Protein AF-A0A971YCT4-F1 (afdb_monomer_lite)

pLDDT: mean 83.67, std 12.39, range [47.19, 96.38]

Radius of gyration: 21.22 Å; chains: 1; bounding box: 49×28×56 Å

Structure (mmCIF, N/CA/C/O backbone):
data_AF-A0A971YCT4-F1
#
_entry.id   AF-A0A971YCT4-F1
#
loop_
_atom_site.group_PDB
_atom_site.id
_atom_site.type_symbol
_atom_site.label_atom_id
_atom_site.label_alt_id
_atom_site.label_comp_id
_atom_site.label_asym_id
_atom_site.label_entity_id
_atom_site.label_seq_id
_atom_site.pdbx_PDB_ins_code
_atom_site.Cartn_x
_atom_site.Cartn_y
_atom_site.Cartn_z
_atom_site.occupancy
_atom_site.B_iso_or_equiv
_atom_site.auth_seq_id
_atom_site.auth_comp_id
_atom_site.auth_asym_id
_atom_site.auth_atom_id
_atom_site.pdbx_PDB_model_num
ATOM 1 N N . MET A 1 1 ? -16.308 3.477 20.695 1.00 47.19 1 MET A N 1
ATOM 2 C CA . MET A 1 1 ? -15.435 2.714 21.621 1.00 47.19 1 MET A CA 1
ATOM 3 C C . MET A 1 1 ? -14.594 1.680 20.849 1.00 47.19 1 MET A C 1
ATOM 5 O O . MET A 1 1 ? -14.608 0.508 21.189 1.00 47.19 1 MET A O 1
ATOM 9 N N . GLN A 1 2 ? -13.880 2.102 19.793 1.00 52.72 2 GLN A N 1
ATOM 10 C CA . GLN A 1 2 ? -12.967 1.249 18.995 1.00 52.72 2 GLN A CA 1
ATOM 11 C C . GLN A 1 2 ? -11.599 1.918 18.741 1.00 52.72 2 GLN A C 1
ATOM 13 O O . GLN A 1 2 ? -10.743 1.371 18.057 1.00 52.72 2 GLN A O 1
ATOM 18 N N . SER A 1 3 ? -11.371 3.101 19.311 1.00 54.69 3 SER A N 1
ATOM 19 C CA . SER A 1 3 ? -10.191 3.932 19.065 1.00 54.69 3 SER A CA 1
ATOM 20 C C . SER A 1 3 ? -8.982 3.597 19.948 1.00 54.69 3 SER A C 1
ATOM 22 O O . SER A 1 3 ? -7.888 4.059 19.651 1.00 54.69 3 SER A O 1
ATOM 24 N N . GLU A 1 4 ? -9.132 2.785 21.001 1.00 62.59 4 GLU A N 1
ATOM 25 C CA . GLU A 1 4 ? -8.042 2.534 21.966 1.00 62.59 4 GLU A CA 1
ATOM 26 C C . GLU A 1 4 ? -6.969 1.542 21.490 1.00 62.59 4 GLU A C 1
ATOM 28 O O . GLU A 1 4 ? -5.921 1.448 22.121 1.00 62.59 4 GLU A O 1
ATOM 33 N N . ASN A 1 5 ? -7.185 0.811 20.391 1.00 82.94 5 ASN A N 1
ATOM 34 C CA . ASN A 1 5 ? -6.252 -0.240 19.955 1.00 82.94 5 ASN A CA 1
ATOM 35 C C . ASN A 1 5 ? -5.787 -0.115 18.495 1.00 82.94 5 ASN A C 1
ATOM 37 O O . ASN A 1 5 ? -5.129 -1.019 17.969 1.00 82.94 5 ASN A O 1
ATOM 41 N N . LEU A 1 6 ? -6.141 0.993 17.839 1.00 88.31 6 LEU A N 1
ATOM 42 C CA . LEU A 1 6 ? -5.702 1.288 16.481 1.00 88.31 6 LEU A CA 1
ATOM 43 C C . LEU A 1 6 ? -4.273 1.855 16.494 1.00 88.31 6 LEU A C 1
ATOM 45 O O . LEU A 1 6 ? -3.911 2.577 17.426 1.00 88.31 6 LEU A O 1
ATOM 49 N N . PRO A 1 7 ? -3.455 1.551 15.472 1.00 91.00 7 PRO A N 1
ATOM 50 C CA . PRO A 1 7 ? -2.158 2.194 15.304 1.00 91.00 7 PRO A CA 1
ATOM 51 C C . PRO A 1 7 ? -2.271 3.722 15.270 1.00 91.00 7 PRO A C 1
ATOM 53 O O . PRO A 1 7 ? -3.244 4.272 14.755 1.00 91.00 7 PRO A O 1
ATOM 56 N N . ALA A 1 8 ? -1.239 4.420 15.752 1.00 90.62 8 ALA A N 1
ATOM 57 C CA . ALA A 1 8 ? -1.205 5.887 15.772 1.00 90.62 8 ALA A CA 1
ATOM 58 C C . ALA A 1 8 ? -1.233 6.523 14.367 1.00 90.62 8 ALA A C 1
ATOM 60 O O . ALA A 1 8 ? -1.517 7.709 14.224 1.00 90.62 8 ALA A O 1
ATOM 61 N N . SER A 1 9 ? -0.939 5.737 13.330 1.00 92.44 9 SER A N 1
ATOM 62 C CA . SER A 1 9 ? -1.019 6.127 11.922 1.00 92.44 9 SER A CA 1
ATOM 63 C C . SER A 1 9 ? -2.453 6.176 11.375 1.00 92.44 9 SER A C 1
ATOM 65 O O . SER A 1 9 ? -2.649 6.629 10.245 1.00 92.44 9 SER A O 1
ATOM 67 N N . VAL A 1 10 ? -3.456 5.736 12.146 1.00 94.38 10 VAL A N 1
ATOM 68 C CA . VAL A 1 10 ? -4.861 5.698 11.721 1.00 94.38 10 VAL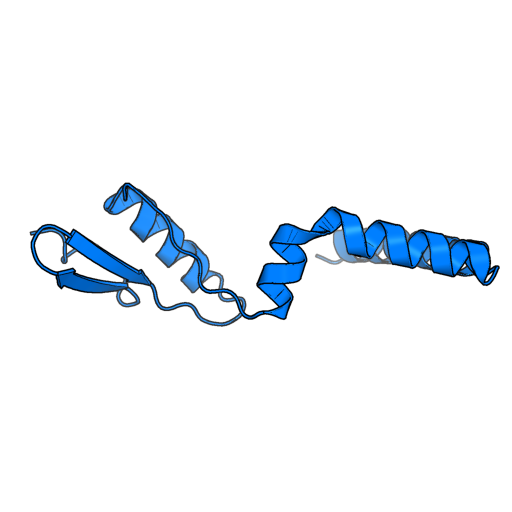 A CA 1
ATOM 69 C C . VAL A 1 10 ? -5.607 6.951 12.167 1.00 94.38 10 VAL A C 1
ATOM 71 O O . VAL A 1 10 ? -5.664 7.278 13.349 1.00 94.38 10 VAL A O 1
ATOM 74 N N . THR A 1 11 ? -6.257 7.614 11.216 1.00 95.00 11 THR A N 1
ATOM 75 C CA . THR A 1 11 ? -7.235 8.676 11.470 1.00 95.00 11 THR A CA 1
ATOM 76 C C . THR A 1 11 ? -8.633 8.163 11.152 1.00 95.00 11 THR A C 1
ATOM 78 O O . THR A 1 11 ? -8.870 7.635 10.067 1.00 95.00 11 THR A O 1
ATOM 81 N N . VAL A 1 12 ? -9.563 8.324 12.092 1.00 94.50 12 VAL A N 1
ATOM 82 C CA . VAL A 1 12 ? -10.970 7.946 11.909 1.00 94.50 12 VAL A CA 1
ATOM 83 C C . VAL A 1 12 ? -11.765 9.174 11.483 1.00 94.50 12 VAL A C 1
ATOM 85 O O . VAL A 1 12 ? -11.661 10.227 12.112 1.00 94.50 12 VAL A O 1
ATOM 88 N N . VAL A 1 13 ? -12.544 9.041 10.413 1.00 94.94 13 VAL A N 1
ATOM 89 C CA . VAL A 1 13 ? -13.422 10.089 9.884 1.00 94.94 13 VAL A CA 1
ATOM 90 C C . VAL A 1 13 ? -14.828 9.522 9.749 1.00 94.94 13 VAL A C 1
ATOM 92 O O . VAL A 1 13 ? -15.031 8.514 9.079 1.00 94.94 13 VAL A O 1
ATOM 95 N N . GLU A 1 14 ? -15.798 10.177 10.373 1.00 94.69 14 GLU A N 1
ATOM 96 C CA . GLU A 1 14 ? -17.209 9.792 10.323 1.00 94.69 14 GLU A CA 1
ATOM 97 C C . GLU A 1 14 ? -17.975 10.763 9.413 1.00 94.69 14 GLU A C 1
ATOM 99 O O . GLU A 1 14 ? -17.827 11.979 9.532 1.00 94.69 14 GLU A O 1
ATOM 104 N N . ASP A 1 15 ? -18.780 10.225 8.497 1.00 93.31 15 ASP A N 1
ATOM 105 C CA . ASP A 1 15 ? -19.644 10.983 7.585 1.00 93.31 15 ASP A CA 1
ATOM 106 C C . ASP A 1 15 ? -21.017 10.302 7.492 1.00 93.31 15 ASP A C 1
ATOM 108 O O . ASP A 1 15 ? -21.216 9.316 6.774 1.00 93.31 15 ASP A O 1
ATOM 112 N N . GLY A 1 16 ? -21.968 10.805 8.282 1.00 93.50 16 GLY A N 1
ATOM 113 C CA . GLY A 1 16 ? -23.300 10.218 8.414 1.00 93.50 16 GLY A CA 1
ATOM 114 C C . GLY A 1 16 ? -23.243 8.790 8.959 1.00 93.50 16 GLY A C 1
ATOM 115 O O . GLY A 1 16 ? -22.792 8.562 10.076 1.00 93.50 16 GLY A O 1
ATOM 116 N N . GLU A 1 17 ? -23.712 7.827 8.165 1.00 93.12 17 GLU A N 1
ATOM 117 C CA . GLU A 1 17 ? -23.686 6.396 8.508 1.00 93.12 17 GLU A CA 1
ATOM 118 C C . GLU A 1 17 ? -22.369 5.705 8.116 1.00 93.12 17 GLU A C 1
ATOM 120 O O . GLU A 1 17 ? -22.192 4.514 8.371 1.00 93.12 17 GLU A O 1
ATOM 125 N N . LYS A 1 18 ? -21.441 6.421 7.467 1.00 93.25 18 LYS A N 1
ATOM 126 C CA . LYS A 1 18 ? -20.168 5.862 7.006 1.00 93.25 18 LYS A CA 1
ATOM 127 C C . LYS A 1 18 ? -19.042 6.207 7.967 1.00 93.25 18 LYS A C 1
ATOM 129 O O . LYS A 1 18 ? -18.903 7.346 8.406 1.00 93.25 18 LYS A O 1
ATOM 134 N N . CYS A 1 19 ? -18.188 5.222 8.220 1.00 93.50 19 CYS A N 1
ATOM 135 C CA . CYS A 1 19 ? -16.959 5.382 8.982 1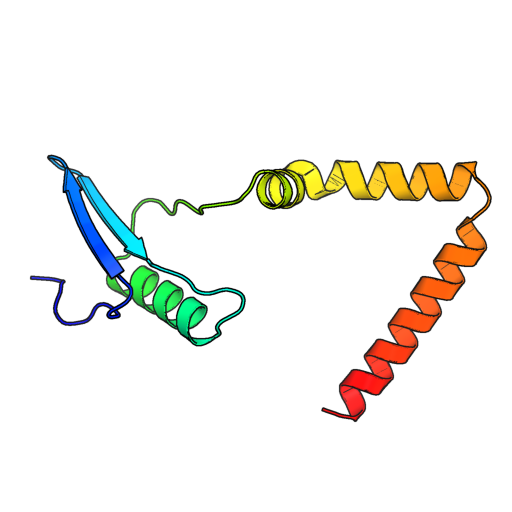.00 93.50 19 CYS A CA 1
ATOM 136 C C . CYS A 1 19 ? -15.762 5.037 8.091 1.00 93.50 19 CYS A C 1
ATOM 138 O O . CYS A 1 19 ? -15.707 3.964 7.488 1.00 93.50 19 CYS A O 1
ATOM 140 N N . PHE A 1 20 ? -14.814 5.963 7.989 1.00 94.94 20 PHE A N 1
ATOM 141 C CA . PHE A 1 20 ? -13.603 5.836 7.193 1.00 94.94 20 PHE A CA 1
ATOM 142 C C . PHE A 1 20 ? -12.385 5.746 8.108 1.00 94.94 20 PHE A C 1
ATOM 144 O O . PHE A 1 20 ? -12.194 6.570 9.001 1.00 94.94 20 PHE A O 1
ATOM 151 N N . PHE A 1 21 ? -11.520 4.774 7.832 1.00 95.44 21 PHE A N 1
ATOM 152 C CA . PHE A 1 21 ? -10.252 4.581 8.529 1.00 95.44 21 PHE A CA 1
ATOM 153 C C . PHE A 1 21 ? -9.117 4.917 7.563 1.00 95.44 21 PHE A C 1
ATOM 155 O O . PHE A 1 21 ? -8.782 4.127 6.679 1.00 95.44 21 PHE A O 1
ATOM 162 N N . LEU A 1 22 ? -8.549 6.115 7.697 1.00 95.19 22 LEU A N 1
ATOM 163 C CA . LEU A 1 22 ? -7.422 6.558 6.884 1.00 95.19 22 LEU A CA 1
ATOM 164 C C . LEU A 1 22 ? -6.119 6.119 7.544 1.00 95.19 22 LEU A C 1
ATOM 166 O O . LEU A 1 22 ? -5.787 6.593 8.626 1.00 95.19 22 LEU A O 1
ATOM 170 N N . VAL A 1 23 ? -5.374 5.232 6.887 1.00 94.75 23 VAL A N 1
ATOM 171 C CA . VAL A 1 23 ? -4.093 4.720 7.392 1.00 94.75 23 VAL A CA 1
ATOM 172 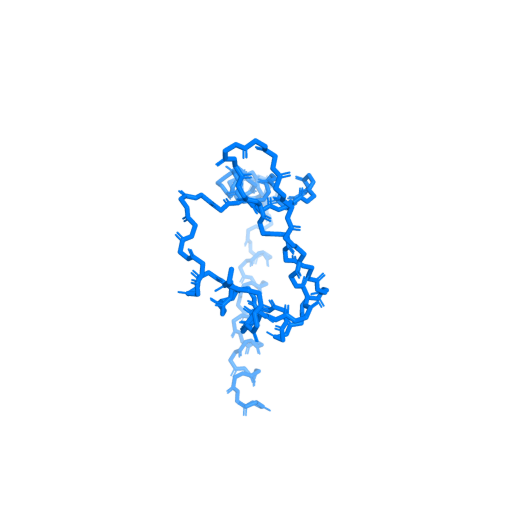C C . VAL A 1 23 ? -2.946 5.422 6.673 1.00 94.75 23 VAL A C 1
ATOM 174 O O . VAL A 1 23 ? -2.727 5.212 5.478 1.00 94.75 23 VAL A O 1
ATOM 177 N N . GLY A 1 24 ? -2.211 6.268 7.391 1.00 91.94 24 GLY A N 1
ATOM 178 C CA . GLY A 1 24 ? -1.017 6.923 6.864 1.00 91.94 24 GLY A CA 1
ATOM 179 C C . G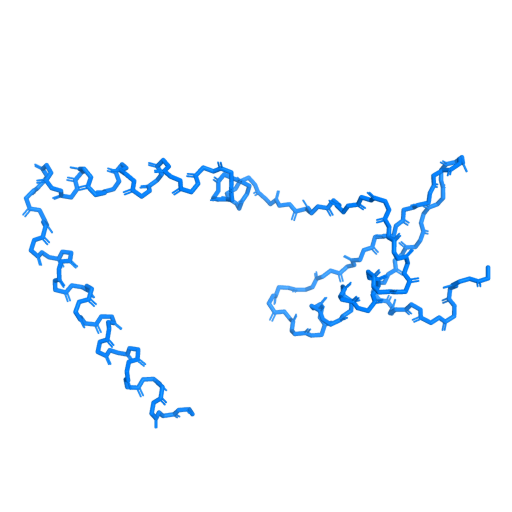LY A 1 24 ? 0.113 5.915 6.653 1.00 91.94 24 GLY A C 1
ATOM 180 O O . GLY A 1 24 ? 0.487 5.197 7.576 1.00 91.94 24 GLY A O 1
ATOM 181 N N . THR A 1 25 ? 0.690 5.868 5.450 1.00 90.31 25 THR A N 1
ATOM 182 C CA . THR A 1 25 ? 1.822 4.978 5.140 1.00 90.31 25 THR A CA 1
ATOM 183 C C . THR A 1 25 ? 3.068 5.771 4.751 1.00 90.31 25 THR A C 1
ATOM 185 O O . THR A 1 25 ? 2.983 6.830 4.130 1.00 90.31 25 THR A O 1
ATOM 188 N N . ALA A 1 26 ? 4.246 5.253 5.099 1.00 83.88 26 ALA A N 1
ATOM 189 C CA . ALA A 1 26 ? 5.535 5.774 4.653 1.00 83.88 26 ALA A CA 1
ATOM 190 C C . ALA A 1 26 ? 6.142 4.869 3.567 1.00 83.88 26 ALA A C 1
ATOM 192 O O . ALA A 1 26 ? 5.903 3.659 3.534 1.00 83.88 26 ALA A O 1
ATOM 193 N N . HIS A 1 27 ? 6.945 5.446 2.663 1.00 73.75 27 HIS A N 1
ATOM 194 C CA . HIS A 1 27 ? 7.529 4.716 1.532 1.00 73.75 27 HIS A CA 1
ATOM 195 C C . HIS A 1 27 ? 8.352 3.507 2.003 1.00 73.75 27 HIS A C 1
ATOM 197 O O . HIS A 1 27 ? 9.403 3.668 2.612 1.00 73.75 27 HIS A O 1
ATOM 203 N N . VAL A 1 28 ? 7.888 2.300 1.654 1.00 68.50 28 VAL A N 1
ATOM 204 C CA . VAL A 1 28 ? 8.604 1.027 1.877 1.00 68.50 28 VAL A CA 1
ATOM 205 C C . VAL A 1 28 ? 8.937 0.779 3.363 1.00 68.50 28 VAL A C 1
ATOM 207 O O . VAL A 1 28 ? 9.946 0.160 3.691 1.00 68.50 28 VAL A O 1
ATOM 210 N N . SER A 1 29 ? 8.088 1.251 4.282 1.00 85.50 29 SER A N 1
ATOM 211 C CA . SER A 1 29 ? 8.227 0.961 5.714 1.00 85.50 29 SER A CA 1
ATOM 212 C C . SER A 1 29 ? 7.529 -0.350 6.075 1.00 85.50 29 SER A C 1
ATOM 214 O O . SER A 1 29 ? 6.345 -0.515 5.780 1.00 85.50 29 SER A O 1
ATOM 216 N N . LYS A 1 30 ? 8.246 -1.275 6.732 1.00 85.69 30 LYS A N 1
ATOM 217 C CA . LYS A 1 30 ? 7.645 -2.502 7.289 1.00 85.69 30 LYS A CA 1
ATOM 218 C C . LYS A 1 30 ? 6.574 -2.164 8.322 1.00 85.69 30 LYS A C 1
ATOM 220 O O . LYS A 1 30 ? 5.488 -2.725 8.248 1.00 85.69 30 LYS A O 1
ATOM 225 N N . ASP A 1 31 ? 6.848 -1.178 9.170 1.00 88.44 31 ASP A N 1
ATOM 226 C CA . ASP A 1 31 ? 5.926 -0.727 10.213 1.00 88.44 31 ASP A CA 1
ATOM 227 C C . ASP A 1 31 ? 4.608 -0.233 9.606 1.00 88.44 31 ASP A C 1
ATOM 229 O O . ASP A 1 31 ? 3.537 -0.584 10.081 1.00 88.44 31 ASP A O 1
ATOM 233 N N . SER A 1 32 ? 4.659 0.482 8.474 1.00 90.12 32 SER A N 1
ATOM 234 C CA . SER A 1 32 ? 3.436 0.893 7.768 1.00 90.12 32 SER A CA 1
ATOM 235 C C . SER A 1 32 ? 2.633 -0.290 7.224 1.00 90.12 32 SER A C 1
ATOM 237 O O . SER A 1 32 ? 1.410 -0.222 7.166 1.00 90.12 32 SER A O 1
ATOM 239 N N . VAL A 1 33 ? 3.294 -1.372 6.804 1.00 92.12 33 VAL A N 1
ATOM 240 C CA . VAL A 1 33 ? 2.594 -2.580 6.344 1.00 92.12 33 VAL A CA 1
ATOM 241 C C . VAL A 1 33 ? 1.933 -3.296 7.522 1.00 92.12 33 VAL A C 1
ATOM 243 O O . VAL A 1 33 ? 0.806 -3.771 7.387 1.00 92.12 33 VAL A O 1
ATOM 246 N N . ASP A 1 34 ? 2.610 -3.367 8.665 1.00 93.38 34 ASP A N 1
ATOM 247 C CA . ASP A 1 34 ? 2.080 -4.013 9.866 1.00 93.38 34 ASP A CA 1
ATOM 248 C C . ASP A 1 34 ? 0.928 -3.213 10.484 1.00 93.38 34 ASP A C 1
ATOM 250 O O . ASP A 1 34 ? -0.086 -3.805 10.857 1.00 93.38 34 ASP A O 1
ATOM 254 N N . ASP A 1 35 ? 1.015 -1.881 10.478 1.00 93.38 35 ASP A N 1
ATOM 255 C CA . ASP A 1 35 ? -0.087 -0.994 10.855 1.00 93.38 35 ASP A CA 1
ATOM 256 C C . ASP A 1 35 ? -1.322 -1.254 9.991 1.00 93.38 35 ASP A C 1
ATOM 258 O O . ASP A 1 35 ? -2.404 -1.499 10.520 1.00 93.38 35 ASP A O 1
ATOM 262 N N . VAL A 1 36 ? -1.161 -1.291 8.662 1.00 94.50 36 VAL A N 1
ATOM 263 C CA . VAL A 1 36 ? -2.265 -1.592 7.736 1.00 94.50 36 VAL A CA 1
ATOM 264 C C . VAL A 1 36 ? -2.882 -2.960 8.034 1.00 94.50 36 VAL A C 1
ATOM 266 O O . VAL A 1 36 ? -4.107 -3.067 8.101 1.00 94.50 36 VAL A O 1
ATOM 269 N N . ARG A 1 37 ? -2.066 -4.004 8.239 1.00 94.69 37 ARG A N 1
ATOM 270 C CA . ARG A 1 37 ? -2.571 -5.347 8.581 1.00 94.69 37 ARG A CA 1
ATOM 271 C C . ARG A 1 37 ? -3.392 -5.321 9.861 1.00 94.69 37 ARG A C 1
ATOM 273 O O . ARG A 1 37 ? -4.532 -5.780 9.857 1.00 94.69 37 ARG A O 1
ATOM 280 N N . ARG A 1 38 ? -2.844 -4.731 10.924 1.00 94.25 38 ARG A N 1
ATOM 281 C CA . ARG A 1 38 ? -3.509 -4.636 12.224 1.00 94.25 38 ARG A CA 1
ATOM 282 C C . ARG A 1 38 ? -4.814 -3.852 12.133 1.00 94.25 38 ARG A C 1
ATOM 284 O O . ARG A 1 38 ? -5.806 -4.259 12.728 1.00 94.25 38 ARG A O 1
ATOM 291 N N . THR A 1 39 ? -4.847 -2.758 11.374 1.00 94.62 39 THR A N 1
ATOM 292 C CA . THR A 1 39 ? -6.078 -1.990 11.157 1.00 94.62 39 THR A CA 1
ATOM 293 C C . THR A 1 39 ? -7.143 -2.829 10.459 1.00 94.62 39 THR A C 1
ATOM 295 O O . THR A 1 39 ? -8.281 -2.842 10.915 1.00 94.62 39 THR A O 1
AT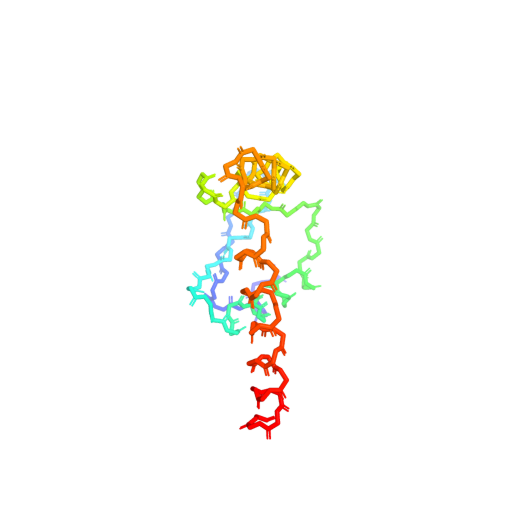OM 298 N N . ILE A 1 40 ? -6.794 -3.560 9.396 1.00 95.31 40 ILE A N 1
ATOM 299 C CA . ILE A 1 40 ? -7.746 -4.420 8.673 1.00 95.31 40 ILE A CA 1
ATOM 300 C C . ILE A 1 40 ? -8.293 -5.523 9.588 1.00 95.31 40 ILE A C 1
ATOM 302 O O . ILE A 1 40 ? -9.495 -5.775 9.578 1.00 95.31 40 ILE A O 1
ATOM 306 N N . GLU A 1 41 ? -7.436 -6.159 10.389 1.00 95.06 41 GLU A N 1
ATOM 307 C CA . GLU A 1 41 ? -7.832 -7.219 11.326 1.00 95.06 41 GLU A CA 1
ATOM 308 C C . GLU A 1 41 ? -8.786 -6.718 12.417 1.00 95.06 41 GLU A C 1
ATOM 310 O O . GLU A 1 41 ? -9.742 -7.412 12.756 1.00 95.06 41 GLU A O 1
ATOM 315 N N . LEU A 1 42 ? -8.546 -5.516 12.951 1.00 93.81 42 LEU A N 1
ATOM 316 C CA . LEU A 1 42 ? -9.364 -4.931 14.016 1.00 93.81 42 LEU A CA 1
ATOM 317 C C . LEU A 1 42 ? -10.688 -4.353 13.507 1.00 93.81 42 LEU A C 1
ATOM 319 O O . LEU A 1 42 ? -11.703 -4.471 14.188 1.00 93.81 42 LEU A O 1
ATOM 323 N N . VAL A 1 43 ? -10.667 -3.694 12.348 1.00 93.94 43 VAL A N 1
ATOM 324 C CA . VAL A 1 43 ? -11.823 -2.962 11.810 1.00 93.94 43 VAL A CA 1
ATOM 325 C C . VAL A 1 43 ? -12.735 -3.866 10.987 1.00 93.94 43 VAL A C 1
ATOM 327 O O . VAL A 1 43 ? -13.942 -3.657 10.989 1.00 93.94 43 VAL A O 1
ATOM 330 N N . GLN A 1 44 ? -12.169 -4.847 10.276 1.00 95.19 44 GLN A N 1
ATOM 331 C CA . GLN A 1 44 ? -12.872 -5.676 9.290 1.00 95.19 44 GLN A CA 1
ATOM 332 C C . GLN A 1 44 ? -13.771 -4.852 8.342 1.00 95.19 44 GLN A C 1
ATOM 334 O O . GLN A 1 44 ? -14.987 -5.034 8.331 1.00 95.19 44 GLN A O 1
ATOM 339 N N . PRO A 1 45 ? -13.198 -3.918 7.558 1.00 94.38 45 PRO A N 1
ATOM 340 C CA . PRO A 1 45 ? -13.988 -2.993 6.752 1.00 94.38 45 PRO A CA 1
ATOM 341 C C . PRO A 1 45 ? -14.698 -3.699 5.590 1.00 94.38 45 PRO A C 1
ATOM 343 O O . PRO A 1 45 ? -14.146 -4.612 4.974 1.00 94.38 45 PRO A O 1
ATOM 346 N N . ASP A 1 46 ? -15.871 -3.193 5.203 1.00 96.38 46 ASP A N 1
ATOM 347 C CA . ASP A 1 46 ? -16.627 -3.694 4.043 1.00 96.38 46 ASP A CA 1
ATOM 348 C C . ASP A 1 46 ? -15.893 -3.482 2.709 1.00 96.38 46 ASP A C 1
ATOM 350 O O . ASP A 1 46 ? -16.186 -4.122 1.698 1.00 96.38 46 ASP A O 1
ATOM 354 N N . SER A 1 47 ? -14.969 -2.521 2.657 1.00 95.06 47 SER A N 1
ATOM 355 C CA . SER A 1 47 ? -14.229 -2.158 1.450 1.00 95.06 47 SER A CA 1
ATOM 356 C C . SER A 1 47 ? -12.865 -1.566 1.783 1.00 95.06 47 SER A C 1
ATOM 358 O O . SER A 1 47 ? -12.699 -0.870 2.783 1.00 95.06 47 SER A O 1
ATOM 360 N N . ILE A 1 48 ? -11.888 -1.814 0.907 1.00 95.12 48 ILE A N 1
ATOM 361 C CA . ILE A 1 48 ? -10.526 -1.283 1.025 1.00 95.12 48 ILE A CA 1
ATOM 362 C C . ILE A 1 48 ? -10.229 -0.408 -0.190 1.00 95.12 48 ILE A C 1
ATOM 364 O O . ILE A 1 48 ? -10.225 -0.878 -1.329 1.00 95.12 48 ILE A O 1
ATOM 368 N N . CYS A 1 49 ? -9.936 0.865 0.067 1.00 93.38 49 CYS A N 1
ATOM 369 C CA . CYS A 1 49 ? -9.504 1.826 -0.940 1.00 93.38 49 CYS A CA 1
ATOM 370 C C . CYS A 1 49 ? -7.986 2.001 -0.855 1.00 93.38 49 CYS A C 1
ATOM 372 O O . CYS A 1 49 ? -7.456 2.285 0.216 1.00 93.38 49 CYS A O 1
ATOM 374 N N . VAL A 1 50 ? -7.285 1.855 -1.981 1.00 92.06 50 VAL A N 1
ATOM 375 C CA . VAL A 1 50 ? -5.826 2.021 -2.045 1.00 92.06 50 VAL A CA 1
ATOM 376 C C . VAL A 1 50 ? -5.498 3.268 -2.854 1.00 92.06 50 VAL A C 1
ATOM 378 O O . VAL A 1 50 ? -5.843 3.357 -4.033 1.00 92.06 50 VAL A O 1
ATOM 381 N N . GLU A 1 51 ? -4.808 4.222 -2.235 1.00 91.00 51 GLU A N 1
ATOM 382 C CA . GLU A 1 51 ? -4.285 5.389 -2.940 1.00 91.00 51 GLU A CA 1
ATOM 383 C C . GLU A 1 51 ? -3.091 4.977 -3.813 1.00 91.00 51 GLU A C 1
ATOM 385 O O . GLU A 1 51 ? -2.084 4.451 -3.333 1.00 91.00 51 GLU A O 1
ATOM 390 N N . LEU A 1 52 ? -3.192 5.221 -5.119 1.00 88.81 52 LEU A N 1
ATOM 391 C CA . LEU A 1 52 ? -2.128 4.944 -6.076 1.00 88.81 52 LEU A CA 1
ATOM 392 C C . LEU A 1 52 ? -1.910 6.164 -6.963 1.00 88.81 52 LEU A C 1
ATOM 394 O O . LEU A 1 52 ? -2.854 6.721 -7.518 1.00 88.81 52 LEU A O 1
ATOM 398 N N . CYS A 1 53 ? -0.646 6.527 -7.184 1.00 88.00 53 CYS A N 1
ATOM 399 C CA . CYS A 1 53 ? -0.319 7.461 -8.253 1.00 88.00 53 CYS A CA 1
ATOM 400 C C . CYS A 1 53 ? -0.618 6.830 -9.624 1.00 88.00 53 CYS A C 1
ATOM 402 O O . CYS A 1 53 ? -0.616 5.603 -9.775 1.00 88.00 53 CYS A O 1
ATOM 404 N N . GLN A 1 54 ? -0.799 7.666 -10.649 1.00 86.44 54 GLN A N 1
ATOM 405 C CA . GLN A 1 54 ? -1.189 7.232 -11.996 1.00 86.44 54 GLN A CA 1
ATOM 406 C C . GLN A 1 54 ? -0.314 6.096 -12.553 1.00 86.44 54 GLN A C 1
ATOM 408 O O . GLN A 1 54 ? -0.830 5.135 -13.121 1.00 86.44 54 GLN A O 1
ATOM 413 N N . ALA A 1 55 ? 1.006 6.168 -12.354 1.00 84.50 55 ALA A N 1
ATOM 414 C CA . ALA A 1 55 ? 1.935 5.136 -12.809 1.00 84.50 55 ALA A CA 1
ATOM 415 C C . ALA A 1 55 ? 1.698 3.779 -12.117 1.00 84.50 55 ALA A C 1
ATOM 417 O O . ALA A 1 55 ? 1.672 2.739 -12.779 1.00 84.50 55 ALA A O 1
ATOM 418 N N . ARG A 1 56 ? 1.483 3.772 -10.792 1.00 85.38 56 ARG A N 1
ATOM 419 C CA . ARG A 1 56 ? 1.183 2.546 -10.031 1.00 85.38 56 ARG A CA 1
ATOM 420 C C . ARG A 1 56 ? -0.193 1.993 -10.382 1.00 85.38 56 ARG A C 1
ATOM 422 O O . ARG A 1 56 ? -0.313 0.788 -10.578 1.00 85.38 56 ARG A O 1
ATOM 429 N N . TYR A 1 57 ? -1.191 2.860 -10.542 1.00 86.50 57 TYR A N 1
ATOM 430 C CA . TYR A 1 57 ? -2.527 2.469 -10.986 1.00 86.50 57 TYR A CA 1
ATOM 431 C C . TYR A 1 57 ? -2.481 1.772 -12.350 1.00 86.50 57 TYR A C 1
ATOM 433 O O . TYR A 1 57 ? -2.988 0.661 -12.493 1.00 86.50 57 TYR A O 1
ATOM 441 N N . GLN A 1 58 ? -1.810 2.374 -13.338 1.00 83.19 58 GLN A N 1
ATOM 442 C CA . GLN A 1 58 ? -1.621 1.770 -14.660 1.00 83.19 58 GLN A CA 1
ATOM 443 C C . GLN A 1 58 ? -0.864 0.446 -14.576 1.00 83.19 58 GLN A C 1
ATOM 445 O O . GLN A 1 58 ? -1.249 -0.517 -15.227 1.00 83.19 58 GLN A O 1
ATOM 450 N N . THR A 1 59 ? 0.179 0.374 -13.748 1.00 79.12 59 THR A N 1
ATOM 451 C CA . THR A 1 59 ? 0.948 -0.861 -13.568 1.00 79.12 59 THR A CA 1
ATOM 452 C C . THR A 1 59 ? 0.091 -1.973 -12.971 1.00 79.12 59 THR A C 1
ATOM 454 O O . THR A 1 59 ? 0.189 -3.103 -13.428 1.00 79.12 59 THR A O 1
ATOM 457 N N . MET A 1 60 ? -0.759 -1.682 -11.982 1.00 80.56 60 MET A N 1
ATOM 458 C CA . MET A 1 60 ? -1.633 -2.682 -11.355 1.00 80.56 60 MET A CA 1
ATOM 459 C C . MET A 1 60 ? -2.806 -3.098 -12.247 1.00 80.56 60 MET A C 1
ATOM 461 O O . MET A 1 60 ? -3.174 -4.266 -12.245 1.00 80.56 60 MET A O 1
ATOM 465 N N . THR A 1 61 ? -3.379 -2.173 -13.019 1.00 81.44 61 THR A N 1
ATOM 466 C CA . THR A 1 61 ? -4.567 -2.437 -13.853 1.00 81.44 61 THR A CA 1
ATOM 467 C C . THR A 1 61 ? -4.239 -2.934 -15.260 1.00 81.44 61 THR A C 1
ATOM 469 O O . THR A 1 61 ? -5.066 -3.600 -15.872 1.00 81.44 61 THR A O 1
ATOM 472 N N . ARG A 1 62 ? -3.040 -2.641 -15.780 1.00 66.12 62 ARG A N 1
ATOM 473 C CA . ARG A 1 62 ? -2.608 -2.961 -17.153 1.00 66.12 62 ARG A CA 1
ATOM 474 C C . ARG A 1 62 ? -1.351 -3.835 -17.200 1.00 66.12 62 ARG A C 1
ATOM 476 O O . ARG A 1 62 ? -0.563 -3.716 -18.139 1.00 66.12 62 ARG A O 1
ATOM 483 N N . GLN A 1 63 ? -1.136 -4.705 -16.202 1.00 58.00 63 GLN A N 1
ATOM 484 C CA . GLN A 1 63 ? 0.051 -5.583 -16.133 1.00 58.00 63 GLN A CA 1
ATOM 485 C C . GLN A 1 63 ? 0.326 -6.350 -17.440 1.00 58.00 63 GLN A C 1
ATOM 487 O O . GLN A 1 63 ? 1.489 -6.588 -17.778 1.00 58.00 63 GLN A O 1
ATOM 492 N N . ASP A 1 64 ? -0.723 -6.697 -18.187 1.00 58.19 64 ASP A N 1
ATOM 493 C CA . ASP A 1 64 ? -0.616 -7.455 -19.433 1.00 58.19 64 ASP A CA 1
ATOM 494 C C . ASP A 1 64 ? -0.177 -6.624 -20.646 1.00 58.19 64 ASP A C 1
ATOM 496 O O . ASP A 1 64 ? 0.493 -7.154 -21.537 1.00 58.19 64 ASP A O 1
ATOM 500 N N . ASP A 1 65 ? -0.485 -5.328 -20.682 1.00 58.78 65 ASP A N 1
ATOM 501 C CA . ASP A 1 65 ? -0.252 -4.502 -21.872 1.00 58.78 65 ASP A CA 1
ATOM 502 C C . ASP A 1 65 ? 1.226 -4.124 -22.014 1.00 58.78 65 ASP A C 1
ATOM 504 O O . ASP A 1 65 ? 1.795 -4.167 -23.109 1.00 58.78 65 ASP A O 1
ATOM 508 N N . TRP A 1 66 ? 1.887 -3.800 -20.897 1.00 55.16 66 TRP A N 1
ATOM 509 C CA . TRP A 1 66 ? 3.277 -3.337 -20.923 1.00 55.16 66 TRP A CA 1
ATOM 510 C C . TRP A 1 66 ? 4.265 -4.477 -21.199 1.00 55.16 66 TRP A C 1
ATOM 512 O O . TRP A 1 66 ? 5.181 -4.320 -22.006 1.00 55.16 66 TRP A O 1
ATOM 522 N N . ARG A 1 67 ? 4.035 -5.662 -20.609 1.00 60.44 67 ARG A N 1
ATOM 523 C CA . ARG A 1 67 ? 4.870 -6.852 -20.853 1.00 60.44 67 ARG A CA 1
ATOM 524 C C . ARG A 1 67 ? 4.788 -7.322 -22.303 1.00 60.44 67 ARG A C 1
ATOM 526 O O . ARG A 1 67 ? 5.810 -7.679 -22.884 1.00 60.44 67 ARG A O 1
ATOM 533 N N . ARG A 1 68 ? 3.595 -7.309 -22.907 1.00 59.84 68 ARG A N 1
ATOM 534 C CA . ARG A 1 68 ? 3.421 -7.718 -24.311 1.00 59.84 68 ARG A CA 1
ATOM 535 C C . ARG A 1 68 ? 4.059 -6.726 -25.281 1.00 59.84 68 ARG A C 1
ATOM 537 O O . ARG A 1 68 ? 4.723 -7.157 -26.222 1.00 59.84 68 ARG A O 1
ATOM 544 N N . MET A 1 69 ? 3.888 -5.422 -25.048 1.00 59.88 69 MET A N 1
ATOM 545 C CA . MET A 1 69 ? 4.442 -4.379 -25.916 1.00 59.88 69 MET A CA 1
ATOM 546 C C . MET A 1 69 ? 5.975 -4.398 -25.944 1.00 59.88 69 MET A C 1
ATOM 548 O O . MET A 1 69 ? 6.561 -4.285 -27.023 1.00 59.88 69 MET A O 1
ATOM 552 N N . ASP A 1 70 ? 6.623 -4.583 -24.792 1.00 68.94 70 ASP A N 1
ATOM 553 C CA . ASP A 1 70 ? 8.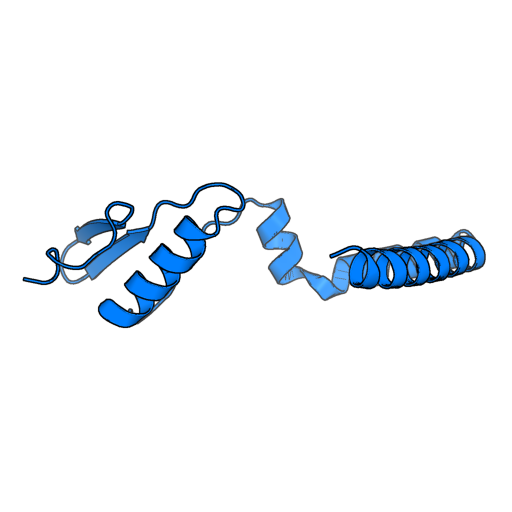086 -4.612 -24.710 1.00 68.94 70 ASP A CA 1
ATOM 554 C C . ASP A 1 70 ? 8.669 -5.870 -25.374 1.00 68.94 70 ASP A C 1
ATOM 556 O O . ASP A 1 70 ? 9.528 -5.768 -26.246 1.00 68.94 70 ASP A O 1
ATOM 560 N N . ILE A 1 71 ? 8.114 -7.060 -25.094 1.00 70.56 71 ILE A N 1
ATOM 561 C CA . ILE A 1 71 ? 8.560 -8.313 -25.734 1.00 70.56 71 ILE A CA 1
ATOM 562 C C . ILE A 1 71 ? 8.422 -8.230 -27.260 1.00 70.56 71 ILE A C 1
ATOM 564 O O . ILE A 1 71 ? 9.353 -8.586 -27.984 1.00 70.56 71 ILE A O 1
ATOM 568 N N . TYR A 1 72 ? 7.296 -7.719 -27.767 1.00 74.50 72 TYR A N 1
ATOM 569 C CA . TYR A 1 72 ? 7.098 -7.570 -29.209 1.00 74.50 72 TYR A CA 1
ATOM 570 C C . TYR A 1 72 ? 8.107 -6.597 -29.831 1.00 74.50 72 TYR A C 1
ATOM 572 O O . TYR A 1 72 ? 8.681 -6.885 -30.882 1.00 74.50 72 TYR A O 1
ATOM 580 N N . LYS A 1 73 ? 8.370 -5.463 -29.172 1.00 75.69 73 LYS A N 1
ATOM 581 C CA . LYS A 1 73 ? 9.358 -4.477 -29.623 1.00 75.69 73 LYS A CA 1
ATOM 582 C C . LYS A 1 73 ? 10.776 -5.049 -29.613 1.00 75.69 73 LYS A C 1
ATOM 584 O O . LYS A 1 73 ? 11.487 -4.904 -30.601 1.00 75.69 73 LYS A O 1
ATOM 589 N N . VAL A 1 74 ? 11.167 -5.747 -28.550 1.00 76.44 74 VAL A N 1
ATOM 590 C CA . VAL A 1 74 ? 12.483 -6.389 -28.412 1.00 76.44 74 VAL A CA 1
ATOM 591 C C . VAL A 1 74 ? 12.705 -7.446 -29.494 1.00 76.44 74 VAL A C 1
ATOM 593 O O . VAL A 1 74 ? 13.790 -7.507 -30.073 1.00 76.44 74 VAL A O 1
ATOM 596 N N . ILE A 1 75 ? 11.684 -8.247 -29.810 1.00 79.44 75 ILE A N 1
ATOM 597 C CA . ILE A 1 75 ? 11.746 -9.227 -30.901 1.00 79.44 75 ILE A CA 1
ATOM 598 C C . ILE A 1 75 ? 11.840 -8.512 -32.256 1.00 79.44 75 ILE A C 1
ATOM 600 O O . ILE A 1 75 ? 12.704 -8.853 -33.063 1.00 79.44 75 ILE A O 1
ATOM 604 N N . LYS A 1 76 ? 11.015 -7.484 -32.494 1.00 80.31 76 LYS A N 1
ATOM 605 C CA . LYS A 1 76 ? 11.004 -6.713 -33.748 1.00 80.31 76 LYS A CA 1
ATOM 606 C C . LYS A 1 76 ? 12.315 -5.958 -34.001 1.00 80.31 76 LYS A C 1
ATOM 608 O O . LYS A 1 76 ? 12.725 -5.820 -35.147 1.00 80.31 76 LYS A O 1
ATOM 613 N N . GLU A 1 77 ? 12.978 -5.485 -32.949 1.00 81.00 77 GLU A N 1
ATOM 614 C CA . GLU A 1 77 ? 14.280 -4.808 -33.015 1.00 81.00 77 GLU A CA 1
ATOM 615 C C . GLU A 1 77 ? 15.475 -5.783 -33.034 1.00 81.00 77 GLU A C 1
ATOM 617 O O . GLU A 1 77 ? 16.621 -5.338 -33.033 1.00 81.00 77 GLU A O 1
ATOM 622 N N . GLY A 1 78 ? 15.241 -7.103 -33.024 1.00 80.75 78 GLY A N 1
ATOM 623 C CA . GLY A 1 78 ? 16.301 -8.120 -33.046 1.00 80.75 78 GLY A CA 1
ATOM 624 C C . GLY A 1 78 ? 17.093 -8.248 -31.737 1.00 80.75 78 GLY A C 1
ATOM 625 O O . GLY A 1 78 ? 18.136 -8.896 -31.699 1.00 80.75 78 GLY A O 1
ATOM 626 N N . LYS A 1 79 ? 16.607 -7.663 -30.637 1.00 84.25 79 LYS A N 1
ATOM 627 C CA . LYS A 1 79 ? 17.287 -7.609 -29.329 1.00 84.25 79 LYS A CA 1
ATOM 628 C C . LYS A 1 79 ? 16.948 -8.789 -28.408 1.00 84.25 79 LYS A C 1
ATOM 630 O O . LYS A 1 79 ? 17.294 -8.771 -27.230 1.00 84.25 79 LYS A O 1
ATOM 635 N N . ALA A 1 80 ? 16.304 -9.835 -28.925 1.00 85.38 80 ALA A N 1
ATOM 636 C CA . ALA A 1 80 ? 15.885 -10.998 -28.137 1.00 85.38 80 ALA A CA 1
ATOM 637 C C . ALA A 1 80 ? 17.058 -11.717 -27.441 1.00 85.38 80 ALA A C 1
ATOM 639 O O . ALA A 1 80 ? 16.941 -12.119 -26.285 1.00 85.38 80 ALA A O 1
ATOM 640 N N . VAL A 1 81 ? 18.214 -11.820 -28.108 1.00 86.44 81 VAL A N 1
ATOM 641 C CA . VAL A 1 81 ? 19.428 -12.423 -27.524 1.00 86.44 81 VAL A CA 1
ATOM 642 C C . VAL A 1 81 ? 19.955 -11.589 -26.352 1.00 86.44 81 VAL A C 1
ATOM 644 O O . VAL A 1 81 ? 20.357 -12.139 -25.332 1.00 86.44 81 VAL A O 1
ATOM 647 N N . PHE A 1 82 ? 19.900 -10.260 -26.462 1.00 86.62 82 PHE A N 1
ATOM 648 C CA . PHE A 1 82 ? 20.306 -9.356 -25.387 1.00 86.62 82 PHE A CA 1
ATOM 649 C C . PHE A 1 82 ? 19.394 -9.492 -24.160 1.00 86.62 82 PHE A C 1
ATOM 651 O O . PHE A 1 82 ? 19.893 -9.630 -23.044 1.00 86.62 82 PHE A O 1
ATOM 658 N N . LEU A 1 83 ? 18.074 -9.556 -24.367 1.00 86.00 83 LEU A N 1
ATOM 659 C CA . LEU A 1 83 ? 17.111 -9.819 -23.293 1.00 86.00 83 LEU A CA 1
ATOM 660 C C . LEU A 1 83 ? 17.389 -11.165 -22.602 1.00 86.00 83 LEU A C 1
ATOM 662 O O . LEU A 1 83 ? 17.375 -11.240 -21.376 1.00 86.00 83 LEU A O 1
ATOM 666 N N . LEU A 1 84 ? 17.692 -12.218 -23.368 1.00 87.94 84 LEU A N 1
ATOM 667 C CA . LEU A 1 84 ? 18.033 -13.531 -22.815 1.00 87.94 84 LEU A CA 1
ATOM 668 C C . LEU A 1 84 ? 19.277 -13.467 -21.914 1.00 87.94 84 LEU A C 1
ATOM 670 O O . LEU A 1 84 ? 19.255 -14.003 -20.807 1.00 87.94 84 LEU A O 1
ATOM 674 N N . ILE A 1 85 ? 20.333 -12.775 -22.353 1.00 92.06 85 ILE A N 1
ATOM 675 C CA . ILE A 1 85 ? 21.555 -12.577 -21.558 1.00 92.06 85 ILE A CA 1
ATOM 676 C C . ILE A 1 85 ? 21.240 -11.810 -20.268 1.00 92.06 85 ILE A C 1
ATOM 678 O O . ILE A 1 85 ? 21.696 -12.203 -19.195 1.00 92.06 85 ILE A O 1
ATOM 682 N N . GLN A 1 86 ? 20.426 -10.753 -20.339 1.00 87.44 86 GLN A N 1
ATOM 683 C CA . GLN A 1 86 ? 20.017 -9.990 -19.157 1.00 87.44 86 GLN A CA 1
ATOM 684 C C . GLN A 1 86 ? 19.233 -10.845 -18.155 1.00 87.44 86 GLN A C 1
ATOM 686 O O . GLN A 1 86 ? 19.515 -10.783 -16.960 1.00 87.44 86 GLN A O 1
ATOM 691 N N . LEU A 1 87 ? 18.306 -11.687 -18.622 1.00 88.94 87 LEU A N 1
ATOM 692 C CA . LEU A 1 87 ? 17.548 -12.604 -17.764 1.00 88.94 87 LEU A CA 1
ATOM 693 C C . LEU A 1 87 ? 18.452 -13.659 -17.112 1.00 88.94 87 LEU A C 1
ATOM 695 O O . LEU A 1 87 ? 18.296 -13.951 -15.924 1.00 88.94 87 LEU A O 1
ATOM 699 N N . MET A 1 88 ? 19.429 -14.196 -17.852 1.00 91.75 88 MET A N 1
ATOM 700 C CA . MET A 1 88 ? 20.430 -15.119 -17.305 1.00 91.75 88 MET A CA 1
ATOM 701 C C . MET A 1 88 ? 21.275 -14.455 -16.212 1.00 91.75 88 MET A C 1
ATOM 703 O O . MET A 1 88 ? 21.425 -15.018 -15.127 1.00 91.75 88 MET A O 1
ATOM 707 N N . LEU A 1 89 ? 21.781 -13.245 -16.468 1.00 91.31 89 LEU A N 1
ATOM 708 C CA . LEU A 1 89 ? 22.558 -12.472 -15.497 1.00 91.31 89 LEU A CA 1
ATOM 709 C C . LEU A 1 89 ? 21.726 -12.144 -14.258 1.00 91.31 89 LEU A C 1
ATOM 711 O O . LEU A 1 89 ? 22.181 -12.370 -13.142 1.00 91.31 89 LEU A O 1
ATOM 715 N N . GLN A 1 90 ? 20.489 -11.677 -14.430 1.00 88.00 90 GLN A N 1
ATOM 716 C CA . GLN A 1 90 ? 19.586 -11.373 -13.323 1.00 88.00 90 GLN A CA 1
ATOM 717 C C . GLN A 1 90 ? 19.303 -12.615 -12.465 1.00 88.00 90 GLN A C 1
ATOM 719 O O . GLN A 1 90 ? 19.323 -12.529 -11.238 1.00 88.00 90 GLN A O 1
ATOM 724 N N . GLY A 1 91 ? 19.087 -13.778 -13.087 1.00 89.50 91 GLY A N 1
ATOM 725 C CA . GLY A 1 91 ? 18.935 -15.049 -12.379 1.00 89.50 91 GLY A CA 1
ATOM 726 C C . GLY A 1 91 ? 20.191 -15.448 -11.599 1.00 89.50 91 GLY A C 1
ATOM 727 O O . GLY A 1 91 ? 20.088 -15.893 -10.457 1.00 89.50 91 GLY A O 1
ATOM 728 N N . PHE A 1 92 ? 21.376 -15.243 -12.179 1.00 88.00 92 PHE A N 1
ATOM 729 C CA . PHE A 1 92 ? 22.657 -15.498 -11.519 1.00 88.00 92 PHE A CA 1
ATOM 730 C C . PHE A 1 92 ? 22.891 -14.561 -10.325 1.00 88.00 92 PHE A C 1
ATOM 732 O O . PHE A 1 92 ? 23.192 -15.034 -9.229 1.00 88.00 92 PHE A O 1
ATOM 739 N N . TYR A 1 93 ? 22.672 -13.255 -10.503 1.00 84.81 93 TYR A N 1
ATOM 740 C CA . TYR A 1 93 ? 22.776 -12.261 -9.432 1.00 84.81 93 TYR A CA 1
ATOM 741 C C . TYR A 1 93 ? 21.784 -12.526 -8.302 1.00 84.81 93 TYR A C 1
ATOM 743 O O . TYR A 1 93 ? 22.165 -12.440 -7.138 1.00 84.81 93 TYR A O 1
ATOM 751 N N . ARG A 1 94 ? 20.542 -12.916 -8.618 1.00 82.50 94 ARG A N 1
ATOM 752 C CA . ARG A 1 94 ? 19.543 -13.297 -7.610 1.00 82.50 94 ARG A CA 1
ATOM 753 C C . ARG A 1 94 ? 20.009 -14.500 -6.786 1.00 82.50 94 ARG A C 1
ATOM 755 O O . ARG A 1 94 ? 19.985 -14.441 -5.567 1.00 82.50 94 ARG A O 1
ATOM 762 N N . ARG A 1 95 ? 20.560 -15.529 -7.443 1.00 83.44 95 ARG A N 1
ATOM 763 C CA . ARG A 1 95 ? 21.145 -16.711 -6.782 1.00 83.44 95 ARG A CA 1
ATOM 764 C C . ARG A 1 95 ? 22.330 -16.392 -5.869 1.00 83.44 95 ARG A C 1
ATOM 766 O O . ARG A 1 95 ? 22.555 -17.118 -4.906 1.00 83.44 95 ARG A O 1
ATOM 773 N N . ILE A 1 96 ? 23.126 -15.378 -6.211 1.00 86.06 96 ILE A N 1
ATOM 774 C CA . ILE A 1 96 ? 24.232 -14.899 -5.371 1.00 86.06 96 ILE A CA 1
ATOM 775 C C . ILE A 1 96 ? 23.694 -14.088 -4.190 1.00 86.06 96 ILE A C 1
ATOM 777 O O . ILE A 1 96 ? 24.146 -14.299 -3.069 1.00 86.06 96 ILE A O 1
ATOM 781 N N . GLY A 1 97 ? 22.720 -13.205 -4.428 1.00 81.25 97 GLY A N 1
ATOM 782 C CA . GLY A 1 97 ? 22.058 -12.425 -3.382 1.00 81.25 97 GLY A CA 1
ATOM 783 C C . GLY A 1 97 ? 21.432 -13.311 -2.305 1.00 81.25 97 GLY A C 1
ATOM 784 O O . GLY A 1 97 ? 21.663 -13.075 -1.127 1.00 81.25 97 GLY A O 1
ATOM 785 N N . ASP A 1 98 ? 20.768 -14.397 -2.709 1.00 78.75 98 ASP A N 1
ATOM 786 C CA . ASP A 1 98 ? 20.155 -15.380 -1.802 1.00 78.75 98 ASP A CA 1
ATOM 787 C C . ASP A 1 98 ? 21.181 -16.195 -0.975 1.00 78.75 98 ASP A C 1
ATOM 789 O O . ASP A 1 98 ? 20.796 -16.920 -0.065 1.00 78.75 98 ASP A O 1
ATOM 793 N N . LYS A 1 99 ? 22.484 -16.140 -1.302 1.00 67.31 99 LYS A N 1
ATOM 794 C CA . LYS A 1 99 ? 23.567 -16.802 -0.541 1.00 67.31 99 LYS A CA 1
ATOM 795 C C . LYS A 1 99 ? 24.351 -15.854 0.368 1.00 67.31 99 LYS A C 1
ATOM 797 O O . LYS A 1 99 ? 25.143 -16.324 1.181 1.00 67.31 99 LYS A O 1
ATOM 802 N N . LEU A 1 100 ? 24.199 -14.545 0.175 1.00 64.56 100 LEU A N 1
ATOM 803 C CA . LEU A 1 100 ? 24.893 -13.498 0.931 1.00 64.56 100 LEU A CA 1
ATOM 804 C C . LEU A 1 100 ? 23.969 -12.794 1.942 1.00 64.56 100 LEU A C 1
ATOM 806 O O . LEU A 1 100 ? 24.440 -11.913 2.661 1.00 64.56 100 LEU A O 1
ATOM 810 N N . GLY A 1 101 ? 22.691 -13.187 1.997 1.00 51.31 101 GLY A N 1
ATOM 811 C CA . GLY A 1 101 ? 21.704 -12.810 3.011 1.00 51.31 101 GLY A CA 1
ATOM 812 C C . GLY A 1 101 ? 21.157 -14.036 3.719 1.00 51.31 101 GLY A C 1
ATOM 813 O O . GLY A 1 101 ? 20.732 -14.967 3.002 1.00 51.31 101 GLY A O 1
#

Sequence (101 aa):
MQSENLPASVTVVEDGEKCFFLVGTAHVSKDSVDDVRRTIELVQPDSICVELCQARYQTMTRQDDWRRMDIYKVIKEGKAVFLLIQLMLQGFYRRIGDKLG

Secondary structure (DSSP, 8-state):
--GGGS-TTEEEEEETTEEEEEE---TT-HHHHHHHHHHHHHH--S-------HHHHHHHH-HHHHHHHHHHHHHHTT-HHHHHHHHHHHHHHHHHHHHH-

Foldseek 3Di:
DQPPPAPPQWDWDDDPVDIDTDGDADPPDPVSVVNVVSCCVSVVDPDDDDDDDPVVVCCVVVVPPVVVVVVVVCVVVVNVVVVVVVVVVVVVVVVVVVVVD